Protein AF-A0A662ENL0-F1 (afdb_monomer)

Sequence (99 aa):
CCGAYQVVDHRDIVIERTHRILSAAARGGADVIVTACPLCHYNLNDLQREVARIVPDYREIPIIYFTQLIALAFGVDPGRIPSSLKTRLKRLQTVKGEG

Mean predicted aligned error: 5.05 Å

Solvent-accessible surface area (backbone atoms only — not comparable to full-atom values): 5824 Å² total; per-residue (Å²): 126,51,55,57,76,39,52,77,87,40,41,66,62,24,37,52,38,34,45,54,54,52,52,52,41,52,77,70,67,51,78,60,47,76,30,91,43,73,53,48,42,50,44,49,55,61,39,46,59,57,38,45,74,74,36,84,91,57,73,90,67,40,64,45,49,48,68,46,54,52,27,51,75,72,73,41,81,43,93,79,72,55,67,71,40,56,59,49,50,56,56,57,52,62,72,60,72,78,127

Nearest PDB structures (foldseek):
  5odq-assembly1_B  TM=8.581E-01  e=3.879E-03  Methanothermococcus thermolithotrophicus DSM 2095
  7bkb-assembly1_B  TM=8.156E-01  e=1.783E-03  Methanospirillum hungatei JF-1
  8s65-assembly1_A  TM=5.625E-01  e=4.816E+00  Toxoplasma gondii

Foldseek 3Di:
DQCQPCCVVPVVVNLVSLLVVVVVCVVVVHQEAEDQDVSCQCSNVPSLVVVPVVDPPDDDRWYYYPVCVVCVVVVHHPVDGDPSSVVVVVVVVVVVPPD

Radius of gyration: 14.68 Å; Cα contacts (8 Å, |Δi|>4): 104; chains: 1; bounding box: 45×26×36 Å

Secondary structure (DSSP, 8-state):
---GGGGTT-HHHHHHHHHHHHHHHHHTT-S-EEESSHHHHHHHHHTHHHHHHHSTT--PPPEEEHHHHHHHHTT---S---HHHHHHHHHHHHHT---

Structure (mmCIF, N/CA/C/O backbone):
data_AF-A0A662ENL0-F1
#
_entry.id   AF-A0A662ENL0-F1
#
loop_
_a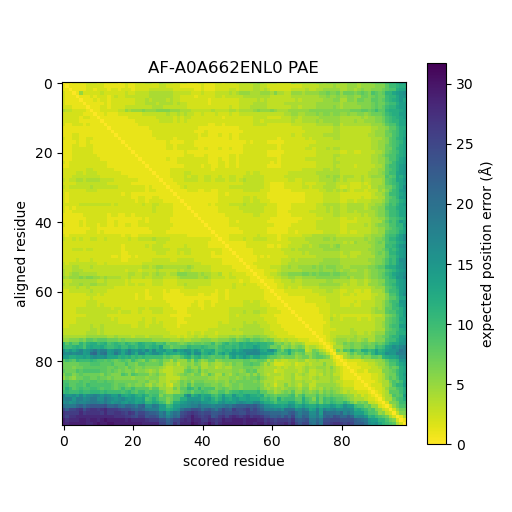tom_site.group_PDB
_atom_site.id
_atom_site.type_symbol
_atom_site.label_atom_id
_atom_site.label_alt_id
_atom_site.label_comp_id
_atom_site.label_asym_id
_atom_site.label_entity_id
_atom_site.label_seq_id
_atom_site.pdbx_PDB_ins_code
_atom_site.Cartn_x
_atom_site.Cartn_y
_atom_site.Cartn_z
_atom_site.occupancy
_atom_site.B_iso_or_equiv
_atom_site.auth_seq_id
_atom_site.auth_comp_id
_atom_site.auth_asym_id
_atom_site.auth_atom_id
_atom_site.pdbx_PDB_model_num
ATOM 1 N N . CYS A 1 1 ? 8.823 -8.353 0.460 1.00 93.75 1 CYS A N 1
ATOM 2 C CA . CYS A 1 1 ? 9.707 -7.164 0.464 1.00 93.75 1 CYS A CA 1
ATOM 3 C C . CYS A 1 1 ? 9.302 -6.249 -0.690 1.00 93.75 1 CYS A C 1
ATOM 5 O O . CYS A 1 1 ? 9.209 -6.747 -1.807 1.00 93.75 1 CYS A O 1
ATOM 7 N N . CYS A 1 2 ? 9.048 -4.959 -0.436 1.00 97.00 2 CYS A N 1
ATOM 8 C CA . CYS A 1 2 ? 8.612 -3.992 -1.454 1.00 97.00 2 CYS A CA 1
ATOM 9 C C . CYS A 1 2 ? 9.760 -3.373 -2.269 1.00 97.00 2 CYS A C 1
ATOM 11 O O . CYS A 1 2 ? 9.504 -2.463 -3.038 1.00 97.00 2 CYS A O 1
ATOM 13 N N . GLY A 1 3 ? 11.018 -3.774 -2.057 1.00 96.31 3 GLY A N 1
ATOM 14 C CA . GLY A 1 3 ? 12.177 -3.143 -2.703 1.00 96.31 3 GLY A CA 1
ATOM 15 C C . GLY A 1 3 ? 12.687 -1.868 -2.016 1.00 96.31 3 GLY A C 1
ATOM 16 O O . GLY A 1 3 ? 13.766 -1.408 -2.358 1.00 96.31 3 GLY A O 1
ATOM 17 N N . ALA A 1 4 ? 11.986 -1.337 -1.007 1.00 95.38 4 ALA A N 1
ATOM 18 C CA . ALA A 1 4 ? 12.424 -0.183 -0.212 1.00 95.38 4 ALA A CA 1
ATOM 19 C C . ALA A 1 4 ? 12.891 0.996 -1.098 1.00 95.38 4 ALA A C 1
ATOM 21 O O . ALA A 1 4 ? 12.160 1.402 -2.001 1.00 95.38 4 ALA A O 1
ATOM 22 N N . TYR A 1 5 ? 14.096 1.521 -0.861 1.00 96.56 5 TYR A N 1
ATOM 23 C CA . TYR A 1 5 ? 14.664 2.665 -1.585 1.00 96.56 5 TYR A CA 1
ATOM 24 C C . TYR A 1 5 ? 15.075 2.378 -3.032 1.00 96.56 5 TYR A C 1
ATOM 26 O O . TYR A 1 5 ? 15.366 3.312 -3.769 1.00 96.56 5 TYR A O 1
ATOM 34 N N . GLN A 1 6 ? 15.026 1.122 -3.481 1.00 97.00 6 GLN A N 1
ATOM 35 C CA . GLN A 1 6 ? 15.342 0.763 -4.867 1.00 97.00 6 GLN A CA 1
ATOM 36 C C . GLN A 1 6 ? 14.396 1.426 -5.878 1.00 97.00 6 GLN A C 1
ATOM 38 O O . GLN A 1 6 ? 14.670 1.406 -7.064 1.00 97.00 6 GLN A O 1
ATOM 43 N N . VAL A 1 7 ? 13.295 2.044 -5.436 1.00 96.00 7 VAL A N 1
ATOM 44 C CA . VAL A 1 7 ? 12.387 2.805 -6.307 1.00 96.00 7 VAL A CA 1
ATOM 45 C C . VAL A 1 7 ? 13.070 3.997 -6.989 1.00 96.00 7 VAL A C 1
ATOM 47 O O . VAL A 1 7 ? 12.581 4.458 -8.018 1.00 96.00 7 VAL A O 1
ATOM 50 N N . VAL A 1 8 ? 14.178 4.486 -6.419 1.00 95.56 8 VAL A N 1
ATOM 51 C CA . VAL A 1 8 ? 14.964 5.600 -6.963 1.00 95.56 8 VAL A CA 1
ATOM 52 C C . VAL A 1 8 ? 15.785 5.147 -8.173 1.00 95.56 8 VAL A C 1
ATOM 54 O O . VAL A 1 8 ? 15.687 5.767 -9.227 1.00 95.56 8 VAL A O 1
ATOM 57 N N . ASP A 1 9 ? 16.518 4.038 -8.045 1.00 96.25 9 ASP A N 1
ATOM 58 C CA . ASP A 1 9 ? 17.492 3.597 -9.059 1.00 96.25 9 ASP A CA 1
ATOM 59 C C . ASP A 1 9 ? 16.988 2.437 -9.938 1.00 96.25 9 ASP A C 1
ATOM 61 O O . ASP A 1 9 ? 17.412 2.264 -11.076 1.00 96.25 9 ASP A O 1
ATOM 65 N N . HIS A 1 10 ? 16.058 1.636 -9.417 1.00 96.06 10 HIS A N 1
ATOM 66 C CA . HIS A 1 10 ? 15.577 0.375 -9.993 1.00 96.06 10 HIS A CA 1
ATOM 67 C C . HIS A 1 10 ? 14.046 0.288 -9.916 1.00 96.06 10 HIS A C 1
ATOM 69 O O . HIS A 1 10 ? 13.456 -0.654 -9.368 1.00 96.06 10 HIS A O 1
ATOM 75 N N . ARG A 1 11 ? 13.381 1.337 -10.412 1.00 95.44 11 ARG A N 1
ATOM 76 C CA . ARG A 1 11 ? 11.923 1.511 -10.322 1.00 95.44 11 ARG A CA 1
ATOM 77 C C . ARG A 1 11 ? 11.143 0.346 -10.933 1.00 95.44 11 ARG A C 1
ATOM 79 O O . ARG A 1 11 ? 10.139 -0.074 -10.365 1.00 95.44 11 ARG A O 1
ATOM 86 N N . ASP A 1 12 ? 11.612 -0.188 -12.051 1.00 95.44 12 ASP A N 1
ATOM 87 C CA . ASP A 1 12 ? 11.053 -1.345 -12.755 1.00 95.44 12 ASP A CA 1
ATOM 88 C C . ASP A 1 12 ? 11.001 -2.597 -11.864 1.00 95.44 12 ASP A C 1
ATOM 90 O O . ASP A 1 12 ? 9.942 -3.216 -11.722 1.00 95.44 12 ASP A O 1
ATOM 94 N N . ILE A 1 13 ? 12.095 -2.900 -11.157 1.00 96.56 13 ILE A N 1
ATOM 95 C CA . ILE A 1 13 ? 12.161 -4.004 -10.190 1.00 96.56 13 ILE A CA 1
ATOM 96 C C . ILE A 1 13 ? 11.133 -3.793 -9.071 1.00 96.56 13 ILE A C 1
ATOM 98 O O . ILE A 1 13 ? 10.489 -4.737 -8.602 1.00 96.56 13 ILE A O 1
ATOM 102 N N . VAL A 1 14 ? 10.961 -2.554 -8.610 1.00 98.00 14 VAL A N 1
ATOM 103 C CA . VAL A 1 14 ? 9.988 -2.234 -7.558 1.00 98.00 14 VAL A CA 1
ATOM 104 C C . VAL A 1 14 ? 8.547 -2.368 -8.061 1.00 98.00 14 VAL A C 1
ATOM 106 O O . VAL A 1 14 ? 7.704 -2.889 -7.325 1.00 98.00 14 VAL A O 1
ATOM 109 N N . ILE A 1 15 ? 8.257 -1.974 -9.302 1.00 97.00 15 ILE A N 1
ATOM 110 C CA . ILE A 1 15 ? 6.944 -2.167 -9.936 1.00 97.00 15 ILE A CA 1
ATOM 111 C C . ILE A 1 15 ? 6.628 -3.662 -10.051 1.00 97.00 15 ILE A C 1
ATOM 113 O O . ILE A 1 15 ? 5.549 -4.087 -9.635 1.00 97.00 15 ILE A O 1
ATOM 117 N N . GLU A 1 16 ? 7.576 -4.483 -10.511 1.00 96.81 16 GLU A N 1
ATOM 118 C CA . GLU A 1 16 ? 7.404 -5.939 -10.600 1.00 96.81 16 GLU A CA 1
ATOM 119 C C . GLU A 1 16 ? 7.108 -6.554 -9.220 1.00 96.81 16 GLU A C 1
ATOM 121 O O . GLU A 1 16 ? 6.149 -7.314 -9.045 1.00 96.81 16 GLU A O 1
ATOM 126 N N . ARG A 1 17 ? 7.884 -6.182 -8.194 1.00 97.81 17 ARG A N 1
ATOM 127 C CA . ARG A 1 17 ? 7.661 -6.643 -6.812 1.00 97.81 17 ARG A CA 1
ATOM 128 C C . ARG A 1 17 ? 6.307 -6.196 -6.271 1.00 97.81 17 ARG A C 1
ATOM 130 O O . ARG A 1 17 ? 5.641 -6.979 -5.592 1.00 97.81 17 ARG A O 1
ATOM 137 N N . THR A 1 18 ? 5.901 -4.968 -6.578 1.00 98.00 18 THR A N 1
ATOM 138 C CA . THR A 1 18 ? 4.595 -4.418 -6.204 1.00 98.00 18 THR A CA 1
ATOM 139 C C . THR A 1 18 ? 3.484 -5.246 -6.834 1.00 98.00 18 THR A C 1
ATOM 141 O O . THR A 1 18 ? 2.651 -5.788 -6.111 1.00 98.00 18 THR A O 1
ATOM 144 N N . HIS A 1 19 ? 3.535 -5.475 -8.147 1.00 97.38 19 HIS A N 1
ATOM 145 C CA . HIS A 1 19 ? 2.578 -6.328 -8.848 1.00 97.38 19 HIS A CA 1
ATOM 146 C C . HIS A 1 19 ? 2.485 -7.730 -8.230 1.00 97.38 19 HIS A C 1
ATOM 148 O O . HIS A 1 19 ? 1.386 -8.230 -7.991 1.00 97.38 19 HIS A O 1
ATOM 154 N N . ARG A 1 20 ? 3.621 -8.360 -7.909 1.00 97.56 20 ARG A N 1
ATOM 155 C CA . ARG A 1 20 ? 3.643 -9.697 -7.293 1.00 97.56 20 ARG A CA 1
ATOM 156 C C . ARG A 1 20 ? 2.943 -9.736 -5.936 1.00 97.56 20 ARG A C 1
ATOM 158 O O . ARG A 1 20 ? 2.173 -10.663 -5.686 1.00 97.56 20 ARG A O 1
ATOM 165 N N . ILE A 1 21 ? 3.203 -8.753 -5.072 1.00 98.00 21 ILE A N 1
ATOM 166 C CA . ILE A 1 21 ? 2.589 -8.662 -3.738 1.00 98.00 21 ILE A CA 1
ATOM 167 C C . ILE A 1 21 ? 1.080 -8.443 -3.862 1.00 98.00 21 ILE A C 1
ATOM 169 O O . ILE A 1 21 ? 0.301 -9.175 -3.253 1.00 98.00 21 ILE A O 1
ATOM 173 N N . LEU A 1 22 ? 0.668 -7.464 -4.669 1.00 97.25 22 LEU A N 1
ATOM 174 C CA . LEU A 1 22 ? -0.737 -7.081 -4.791 1.00 97.25 22 LEU A CA 1
ATOM 175 C C . LEU A 1 22 ? -1.563 -8.177 -5.471 1.00 97.25 22 LEU A C 1
ATOM 177 O O . LEU A 1 22 ? -2.651 -8.501 -5.003 1.00 97.25 22 LEU A O 1
ATOM 181 N N . SER A 1 23 ? -1.011 -8.839 -6.489 1.00 95.69 23 SER A N 1
ATOM 182 C CA . SER A 1 23 ? -1.660 -9.982 -7.138 1.00 95.69 23 SER A CA 1
ATOM 183 C C . SER A 1 23 ? -1.815 -11.180 -6.206 1.00 95.69 23 SER A C 1
ATOM 185 O O . SER A 1 23 ? -2.829 -11.871 -6.261 1.00 95.69 23 SER A O 1
ATOM 187 N N . ALA A 1 24 ? -0.832 -11.445 -5.339 1.00 97.00 24 ALA A N 1
ATOM 188 C CA . ALA A 1 24 ? -0.963 -12.498 -4.335 1.00 97.00 24 ALA A CA 1
ATOM 189 C C . ALA A 1 24 ? -2.081 -12.179 -3.331 1.00 97.00 24 ALA A C 1
ATOM 191 O O . ALA A 1 24 ? -2.907 -13.044 -3.052 1.00 97.00 24 ALA A O 1
ATOM 192 N N . ALA A 1 25 ? -2.151 -10.935 -2.849 1.00 96.75 25 ALA A N 1
ATOM 193 C CA . ALA A 1 25 ? -3.211 -10.493 -1.946 1.00 96.75 25 ALA A CA 1
ATOM 194 C C . ALA A 1 25 ? -4.600 -10.563 -2.604 1.00 96.75 25 ALA A C 1
ATOM 196 O O . ALA A 1 25 ? -5.537 -11.088 -2.007 1.00 96.75 25 ALA A O 1
ATOM 197 N N . ALA A 1 26 ? -4.720 -10.105 -3.853 1.00 93.00 26 ALA A N 1
ATOM 198 C CA . ALA A 1 26 ? -5.966 -10.152 -4.612 1.00 93.00 26 ALA A CA 1
ATOM 199 C C . ALA A 1 26 ? -6.451 -11.595 -4.837 1.00 93.00 26 ALA A C 1
ATOM 201 O O . ALA A 1 26 ? -7.621 -11.885 -4.602 1.00 93.00 26 ALA A O 1
ATOM 202 N N . ARG A 1 27 ? -5.555 -12.525 -5.213 1.00 95.31 27 ARG A N 1
ATOM 203 C CA . ARG A 1 27 ? -5.895 -13.958 -5.328 1.00 95.31 27 ARG A CA 1
ATOM 204 C C . ARG A 1 27 ? -6.306 -14.585 -3.997 1.00 95.31 27 ARG A C 1
ATOM 206 O O . ARG A 1 27 ? -7.100 -15.515 -3.994 1.00 95.31 27 ARG A O 1
ATOM 213 N N . GLY A 1 28 ? -5.778 -14.077 -2.886 1.00 95.81 28 GLY A N 1
ATOM 214 C CA . GLY A 1 28 ? -6.189 -14.465 -1.537 1.00 95.81 28 GLY A CA 1
ATOM 215 C C . GLY A 1 28 ? -7.522 -13.859 -1.084 1.00 95.81 28 GLY A C 1
ATOM 216 O O . GLY A 1 28 ? -7.926 -14.107 0.046 1.00 95.81 28 GLY A O 1
ATOM 217 N N . GLY A 1 29 ? -8.190 -13.055 -1.921 1.00 92.38 29 GLY A N 1
ATOM 218 C CA . GLY A 1 29 ? -9.462 -12.415 -1.583 1.00 92.38 29 GLY A CA 1
ATOM 219 C C . GLY A 1 29 ? -9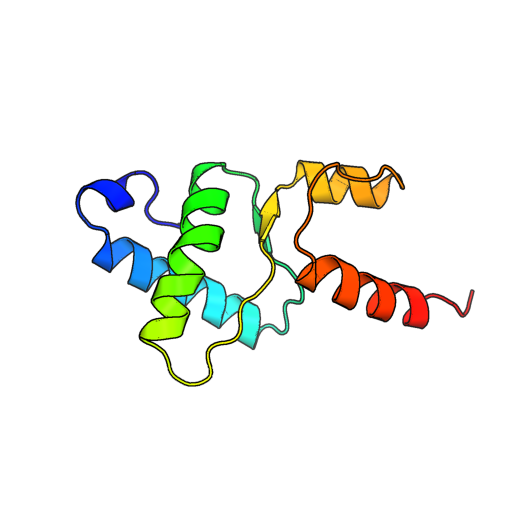.334 -11.234 -0.619 1.00 92.38 29 GLY A C 1
ATOM 220 O O . GLY A 1 29 ? -10.300 -10.895 0.056 1.00 92.38 29 GLY A O 1
ATOM 221 N N . ALA A 1 30 ? -8.158 -10.608 -0.515 1.00 93.38 30 ALA A N 1
ATOM 222 C CA . ALA A 1 30 ? -7.958 -9.506 0.418 1.00 93.38 30 ALA A CA 1
ATOM 223 C C . ALA A 1 30 ? -8.767 -8.251 0.027 1.00 93.38 30 ALA A C 1
ATOM 225 O O . ALA A 1 30 ? -8.660 -7.733 -1.087 1.00 93.38 30 ALA A O 1
ATOM 226 N N . ASP A 1 31 ? -9.512 -7.697 0.986 1.00 91.69 31 ASP A N 1
ATOM 227 C CA . ASP A 1 31 ? -10.227 -6.422 0.830 1.00 91.69 31 ASP A CA 1
ATOM 228 C C . ASP A 1 31 ? -9.344 -5.193 1.069 1.00 91.69 31 ASP A C 1
ATOM 230 O O . ASP A 1 31 ? -9.679 -4.088 0.634 1.00 91.69 31 ASP A O 1
ATOM 234 N N . VAL A 1 32 ? -8.237 -5.355 1.787 1.00 93.62 32 VAL A N 1
ATOM 235 C CA . VAL A 1 32 ? -7.318 -4.282 2.171 1.00 93.62 32 VAL A CA 1
ATOM 236 C C . VAL A 1 32 ? -5.954 -4.881 2.499 1.00 93.62 32 VAL A C 1
ATOM 238 O O . VAL A 1 32 ? -5.871 -5.993 3.016 1.00 93.62 32 VAL A O 1
ATOM 241 N N . ILE A 1 33 ? -4.882 -4.138 2.233 1.00 96.44 33 ILE A N 1
ATOM 242 C CA . ILE A 1 33 ? -3.539 -4.467 2.717 1.00 96.44 33 ILE A CA 1
ATOM 243 C C . ILE A 1 33 ? -3.141 -3.454 3.781 1.00 96.44 33 ILE A C 1
ATOM 245 O O . ILE A 1 33 ? -3.260 -2.241 3.593 1.00 96.44 33 ILE A O 1
ATOM 249 N N . VAL A 1 34 ? -2.625 -3.966 4.894 1.00 96.50 34 VAL A N 1
ATOM 250 C CA . VAL A 1 34 ? -2.139 -3.159 6.009 1.00 96.50 34 VAL A CA 1
ATOM 251 C C . VAL A 1 34 ? -0.620 -3.218 6.033 1.00 96.50 34 VAL A C 1
ATOM 253 O O . VAL A 1 34 ? -0.019 -4.289 6.023 1.00 96.50 34 VAL A O 1
ATOM 256 N N . THR A 1 35 ? 0.009 -2.051 6.058 1.00 97.50 35 THR A N 1
ATOM 257 C CA . THR A 1 35 ? 1.468 -1.908 6.091 1.00 97.50 35 THR A CA 1
ATOM 258 C C . THR A 1 35 ? 1.922 -1.303 7.413 1.00 97.50 35 THR A C 1
ATOM 260 O O . THR A 1 35 ? 1.289 -0.379 7.916 1.00 97.50 35 THR A O 1
ATOM 263 N N . ALA A 1 36 ? 3.050 -1.778 7.943 1.00 96.94 36 ALA A N 1
ATOM 264 C CA . ALA A 1 36 ? 3.704 -1.207 9.127 1.00 96.94 36 ALA A CA 1
ATOM 265 C C . ALA A 1 36 ? 5.036 -0.498 8.812 1.00 96.94 36 ALA A C 1
ATOM 267 O O . ALA A 1 36 ? 5.729 -0.040 9.711 1.00 96.94 36 ALA A O 1
ATOM 268 N N . CYS A 1 37 ? 5.407 -0.422 7.531 1.00 97.88 37 CYS A N 1
ATOM 269 C CA . CYS A 1 37 ? 6.629 0.221 7.059 1.00 97.88 37 CYS A CA 1
ATOM 270 C C . CYS A 1 37 ? 6.258 1.361 6.097 1.00 97.88 37 CYS A C 1
ATOM 272 O O . CYS A 1 37 ? 5.529 1.093 5.135 1.00 97.88 37 CYS A O 1
ATOM 274 N N . PRO A 1 38 ? 6.755 2.598 6.298 1.00 95.38 38 PRO A N 1
ATOM 275 C CA . PRO A 1 38 ? 6.424 3.733 5.432 1.00 95.38 38 PRO A CA 1
ATOM 276 C C . PRO A 1 38 ? 6.802 3.504 3.965 1.00 95.38 38 PRO A C 1
ATOM 278 O O . PRO A 1 38 ? 6.050 3.875 3.071 1.00 95.38 38 PRO A O 1
ATOM 281 N N . LEU A 1 39 ? 7.920 2.818 3.703 1.00 97.50 39 LEU A N 1
ATOM 282 C CA . LEU A 1 39 ? 8.353 2.503 2.337 1.00 97.50 39 LEU A CA 1
ATOM 283 C C . LEU A 1 39 ? 7.482 1.431 1.680 1.00 97.50 39 LEU A C 1
ATOM 285 O O . LEU A 1 39 ? 7.223 1.495 0.483 1.00 97.50 39 LEU A O 1
ATOM 289 N N . CYS A 1 40 ? 6.998 0.448 2.446 1.00 98.00 40 CYS A N 1
ATOM 290 C CA . CYS A 1 40 ? 5.991 -0.480 1.934 1.00 98.00 40 CYS A CA 1
ATOM 291 C C . CYS A 1 40 ? 4.705 0.266 1.587 1.00 98.00 40 CYS A C 1
ATOM 293 O O . CYS A 1 40 ? 4.136 0.004 0.535 1.00 98.00 40 CYS A O 1
ATOM 295 N N . HIS A 1 41 ? 4.273 1.189 2.450 1.00 96.62 41 HIS A N 1
ATOM 296 C CA . HIS A 1 41 ? 3.085 1.993 2.200 1.00 96.62 41 HIS A CA 1
ATOM 297 C C . HIS A 1 41 ? 3.233 2.795 0.907 1.00 96.62 41 HIS A C 1
ATOM 299 O O 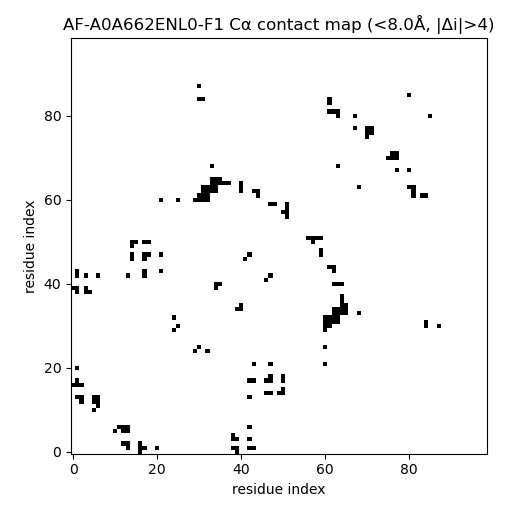. HIS A 1 41 ? 2.408 2.646 0.016 1.00 96.62 41 HIS A O 1
ATOM 305 N N . TYR A 1 42 ? 4.318 3.561 0.766 1.00 95.56 42 TYR A N 1
ATOM 306 C CA . TYR A 1 42 ? 4.595 4.360 -0.427 1.00 95.56 42 TYR A CA 1
ATOM 307 C C . TYR A 1 42 ? 4.680 3.502 -1.698 1.00 95.56 42 TYR A C 1
ATOM 309 O O . TYR A 1 42 ? 3.892 3.702 -2.620 1.00 95.56 42 TYR A O 1
ATOM 317 N N . ASN A 1 43 ? 5.565 2.496 -1.732 1.00 97.75 43 ASN A N 1
ATOM 318 C CA . ASN A 1 43 ? 5.777 1.689 -2.938 1.00 97.75 43 ASN A CA 1
ATOM 319 C C . ASN A 1 43 ? 4.497 0.955 -3.360 1.00 97.75 43 ASN A C 1
ATOM 321 O O . ASN A 1 43 ? 4.138 0.982 -4.532 1.00 97.75 43 ASN A O 1
ATOM 325 N N . LEU A 1 44 ? 3.785 0.320 -2.420 1.00 97.75 44 LEU A N 1
ATOM 326 C CA . LEU A 1 44 ? 2.576 -0.436 -2.754 1.00 97.75 44 LEU A CA 1
ATOM 327 C C . LEU A 1 44 ? 1.393 0.469 -3.097 1.00 97.75 44 LEU A C 1
ATOM 329 O O . LEU A 1 44 ? 0.595 0.100 -3.950 1.00 97.75 44 LEU A O 1
ATOM 333 N N . ASN A 1 45 ? 1.255 1.627 -2.450 1.00 94.50 45 ASN A N 1
ATOM 334 C CA . ASN A 1 45 ? 0.144 2.537 -2.713 1.00 94.50 45 ASN A CA 1
ATOM 335 C C . ASN A 1 45 ? 0.320 3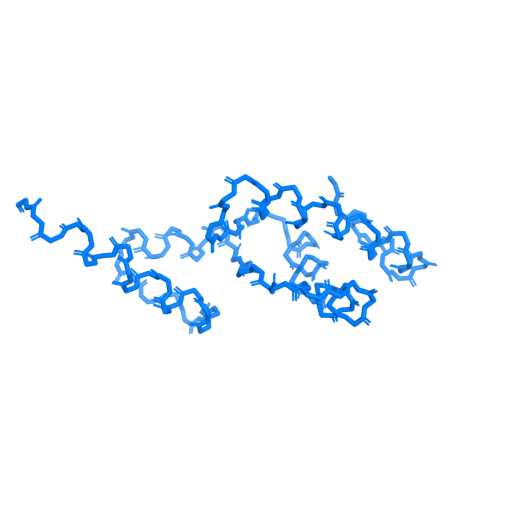.279 -4.043 1.00 94.50 45 ASN A C 1
ATOM 337 O O . ASN A 1 45 ? -0.611 3.334 -4.846 1.00 94.50 45 ASN A O 1
ATOM 341 N N . ASP A 1 46 ? 1.508 3.828 -4.291 1.00 92.69 46 ASP A N 1
ATOM 342 C CA . ASP A 1 46 ? 1.716 4.741 -5.413 1.00 92.69 46 ASP A CA 1
ATOM 343 C C . ASP A 1 46 ? 2.035 3.987 -6.707 1.00 92.69 46 ASP A C 1
ATOM 345 O O . ASP A 1 46 ? 1.487 4.314 -7.763 1.00 92.69 46 ASP A O 1
ATOM 349 N N . LEU A 1 47 ? 2.861 2.936 -6.640 1.00 95.62 47 LEU A N 1
ATOM 350 C CA . LEU A 1 47 ? 3.261 2.179 -7.834 1.00 95.62 47 LEU A CA 1
ATOM 351 C C . LEU A 1 47 ? 2.195 1.192 -8.299 1.00 95.62 47 LEU A C 1
ATOM 353 O 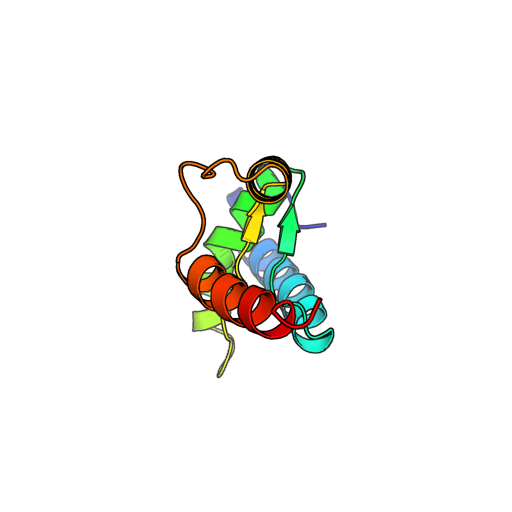O . LEU A 1 47 ? 2.237 0.749 -9.442 1.00 95.62 47 LEU A O 1
ATOM 357 N N . GLN A 1 48 ? 1.195 0.892 -7.471 1.00 95.81 48 GLN A N 1
ATOM 358 C CA . GLN A 1 48 ? 0.019 0.141 -7.900 1.00 95.81 48 GLN A CA 1
ATOM 359 C C . GLN A 1 48 ? -0.664 0.774 -9.126 1.00 95.81 48 GLN A C 1
ATOM 361 O O . GLN A 1 48 ? -1.167 0.055 -9.986 1.00 95.81 48 GLN A O 1
ATOM 366 N N . ARG A 1 49 ? -0.641 2.106 -9.248 1.00 93.31 49 ARG A N 1
ATOM 367 C CA . ARG A 1 49 ? -1.173 2.805 -10.428 1.00 93.31 49 ARG A CA 1
ATOM 368 C C . ARG A 1 49 ? -0.363 2.522 -11.685 1.00 93.31 49 ARG A C 1
ATOM 370 O O . ARG A 1 49 ? -0.912 2.515 -12.778 1.00 93.31 49 ARG A O 1
ATOM 377 N N . GLU A 1 50 ? 0.941 2.308 -11.542 1.00 94.62 50 GLU A N 1
ATOM 378 C CA . GLU A 1 50 ? 1.785 1.890 -12.661 1.00 94.62 50 GLU A CA 1
ATOM 379 C C . GLU A 1 50 ? 1.531 0.435 -13.031 1.00 94.62 50 GLU A C 1
ATOM 381 O O . GLU A 1 50 ? 1.386 0.131 -14.211 1.00 94.62 50 GLU A O 1
ATOM 386 N N . VAL A 1 51 ? 1.349 -0.438 -12.037 1.00 95.94 51 VAL A N 1
ATOM 387 C CA . VAL A 1 51 ? 0.894 -1.815 -12.274 1.00 95.94 51 VAL A CA 1
ATOM 388 C C . VAL A 1 51 ? -0.417 -1.816 -13.066 1.00 95.94 51 VAL A C 1
ATOM 390 O O . VAL A 1 51 ? -0.514 -2.524 -14.063 1.00 95.94 51 VAL A O 1
ATOM 393 N N . ALA A 1 52 ? -1.380 -0.966 -12.698 1.00 94.50 52 ALA A N 1
ATOM 394 C CA . ALA A 1 52 ? -2.665 -0.851 -13.387 1.00 94.50 52 ALA A CA 1
ATOM 395 C C . ALA A 1 52 ? -2.561 -0.412 -14.859 1.00 94.50 52 ALA A C 1
ATOM 397 O O . ALA A 1 52 ? -3.451 -0.710 -15.650 1.00 94.50 52 ALA A O 1
ATO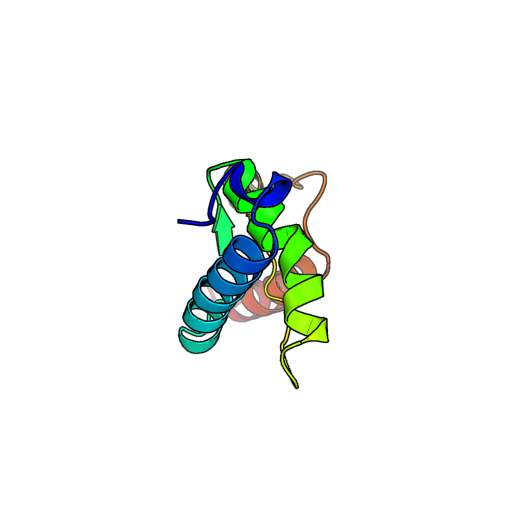M 398 N N . ARG A 1 53 ? -1.488 0.291 -15.245 1.00 94.12 53 ARG A N 1
ATOM 399 C CA . ARG A 1 53 ? -1.247 0.687 -16.644 1.00 94.12 53 ARG A CA 1
ATOM 400 C C . ARG A 1 53 ? -0.661 -0.441 -17.487 1.00 94.12 53 ARG A C 1
ATOM 402 O O . ARG A 1 53 ? -0.815 -0.419 -18.702 1.00 94.12 53 ARG A O 1
ATOM 409 N N . ILE A 1 54 ? 0.048 -1.376 -16.858 1.00 93.12 54 ILE A N 1
ATOM 410 C CA . ILE A 1 54 ? 0.810 -2.430 -17.542 1.00 93.12 54 ILE A CA 1
ATOM 411 C C . ILE A 1 54 ? 0.042 -3.756 -17.533 1.00 93.12 54 ILE A C 1
ATOM 413 O O . ILE A 1 54 ? 0.181 -4.560 -18.451 1.00 93.12 54 ILE A O 1
ATOM 417 N N . VAL A 1 55 ? -0.771 -3.990 -16.502 1.00 93.38 55 VAL A N 1
ATOM 418 C CA . VAL A 1 55 ? -1.499 -5.242 -16.290 1.00 93.38 55 VAL A CA 1
ATOM 419 C C . VAL A 1 55 ? -2.981 -5.029 -16.612 1.00 93.38 55 VAL A C 1
ATOM 421 O O . VAL A 1 55 ? -3.661 -4.319 -15.866 1.00 93.38 55 VAL A O 1
ATOM 424 N N . PRO A 1 56 ? -3.503 -5.640 -17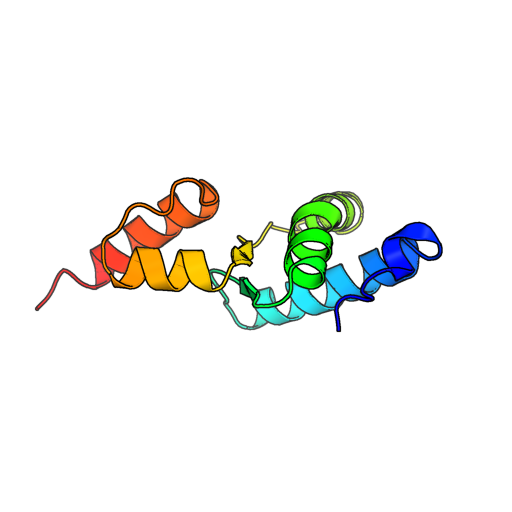.694 1.00 92.88 56 PRO A N 1
ATOM 425 C CA . PRO A 1 56 ? -4.922 -5.576 -18.029 1.00 92.88 56 PRO A CA 1
ATOM 426 C C . PRO A 1 56 ? -5.801 -6.070 -16.880 1.00 92.88 56 PRO A C 1
ATOM 428 O O . PRO A 1 56 ? -5.425 -6.984 -16.145 1.00 92.88 56 PRO A O 1
ATOM 431 N N . ASP A 1 57 ? -6.970 -5.449 -16.725 1.00 90.44 57 ASP A N 1
ATOM 432 C CA . ASP A 1 57 ? -7.983 -5.790 -15.715 1.00 90.44 57 ASP A CA 1
ATOM 433 C C . ASP A 1 57 ? -7.515 -5.726 -14.251 1.00 90.44 57 ASP A C 1
ATOM 435 O O . ASP A 1 57 ? -8.223 -6.161 -13.335 1.00 90.44 57 ASP A O 1
ATOM 439 N N . TYR A 1 58 ? -6.347 -5.135 -13.997 1.00 91.81 58 TYR A N 1
ATOM 440 C CA . TYR A 1 58 ? -5.853 -4.927 -12.651 1.00 91.81 58 TYR A CA 1
ATOM 441 C C . TYR A 1 58 ? -6.769 -3.972 -11.877 1.00 91.81 58 TYR A C 1
ATOM 443 O O . TYR A 1 58 ? -7.049 -2.848 -12.301 1.00 91.81 58 TYR A O 1
ATOM 451 N N . ARG A 1 59 ? -7.215 -4.405 -10.696 1.00 90.62 59 ARG A N 1
ATOM 452 C CA . ARG A 1 59 ? -8.025 -3.590 -9.788 1.00 90.62 59 ARG A CA 1
ATOM 453 C C . ARG A 1 59 ? -7.219 -3.220 -8.564 1.00 90.62 59 ARG A C 1
ATOM 455 O O . ARG A 1 59 ? -6.660 -4.086 -7.896 1.00 90.62 59 ARG A O 1
ATOM 462 N N . GLU A 1 60 ? -7.234 -1.937 -8.232 1.00 93.25 60 GLU A N 1
ATOM 463 C CA . GLU A 1 60 ? -6.535 -1.453 -7.052 1.00 93.25 60 GLU A CA 1
ATOM 464 C C . GLU A 1 60 ? -7.101 -2.064 -5.760 1.00 93.25 60 GLU A C 1
ATOM 466 O O . GLU A 1 60 ? -8.318 -2.094 -5.518 1.00 93.25 60 GLU A O 1
ATOM 471 N N . ILE A 1 61 ? -6.196 -2.524 -4.899 1.00 93.81 61 ILE A N 1
ATOM 472 C CA . ILE A 1 61 ? -6.485 -2.885 -3.518 1.00 93.81 61 ILE A CA 1
ATOM 473 C C . ILE A 1 61 ? -6.130 -1.693 -2.614 1.00 93.81 61 ILE A C 1
ATOM 475 O O . ILE A 1 61 ? -5.055 -1.103 -2.765 1.00 93.81 61 ILE A O 1
ATOM 479 N N . PRO A 1 62 ? -7.019 -1.286 -1.691 1.00 94.94 62 PRO A N 1
ATOM 480 C CA . PRO A 1 62 ? -6.717 -0.238 -0.734 1.00 94.94 62 PRO A CA 1
ATOM 481 C C . PRO A 1 62 ? -5.515 -0.625 0.127 1.00 94.94 62 PRO A C 1
ATOM 483 O O . PRO A 1 62 ? -5.467 -1.727 0.677 1.00 94.94 62 PRO A O 1
ATOM 486 N N . ILE A 1 63 ? -4.579 0.309 0.276 1.00 95.50 63 ILE A N 1
ATOM 487 C CA . ILE A 1 63 ? -3.436 0.194 1.178 1.00 95.50 63 ILE A CA 1
ATOM 488 C C . ILE A 1 63 ? -3.652 1.170 2.336 1.00 95.50 63 ILE A C 1
ATOM 490 O O . ILE A 1 63 ? -3.930 2.348 2.112 1.00 95.50 63 ILE A O 1
ATOM 494 N N . ILE A 1 64 ? -3.520 0.698 3.575 1.00 94.94 64 ILE A N 1
ATOM 495 C CA . ILE A 1 64 ? -3.529 1.552 4.771 1.00 94.94 64 ILE A CA 1
ATOM 496 C C . ILE A 1 64 ? -2.316 1.279 5.653 1.00 94.94 64 ILE A C 1
ATOM 498 O O . ILE A 1 64 ? -1.696 0.214 5.617 1.00 94.94 64 ILE A O 1
ATOM 502 N N . TYR A 1 65 ? -1.959 2.267 6.455 1.00 95.31 65 TYR A N 1
ATOM 503 C CA . TYR A 1 65 ? -0.968 2.135 7.502 1.00 95.31 65 TYR A CA 1
ATOM 504 C C . TYR A 1 65 ? -1.579 1.498 8.753 1.00 95.31 65 TYR A C 1
ATOM 506 O O . TYR A 1 65 ? -2.765 1.666 9.035 1.00 95.31 65 TYR A O 1
ATOM 514 N N . PHE A 1 66 ? -0.774 0.769 9.524 1.00 95.06 66 PHE A N 1
ATOM 515 C CA . PHE A 1 66 ? -1.265 0.004 10.675 1.00 95.06 66 PHE A CA 1
ATOM 516 C C . PHE A 1 66 ? -1.980 0.877 11.721 1.00 95.06 66 PHE A C 1
ATOM 518 O O . PHE A 1 66 ? -2.970 0.450 12.307 1.00 95.06 66 PHE A O 1
ATOM 525 N N . THR A 1 67 ? -1.545 2.126 11.910 1.00 93.00 67 THR A N 1
ATOM 526 C CA . THR A 1 67 ? -2.198 3.063 12.837 1.00 93.00 67 THR A CA 1
ATOM 527 C C . THR A 1 67 ? -3.598 3.464 12.378 1.00 93.00 67 THR A C 1
ATOM 529 O O . THR A 1 67 ? -4.466 3.686 13.216 1.00 93.00 67 THR A O 1
ATOM 532 N N . GLN A 1 68 ? -3.859 3.503 11.066 1.00 93.38 68 GLN A N 1
ATOM 533 C CA . GLN A 1 68 ? -5.198 3.761 10.529 1.00 93.38 68 GLN A CA 1
ATOM 534 C C . GLN A 1 68 ? -6.138 2.587 10.821 1.00 93.38 68 GLN A C 1
ATOM 536 O O . GLN A 1 68 ? -7.299 2.815 11.141 1.00 93.38 68 GLN A O 1
ATOM 541 N N . LEU A 1 69 ? -5.642 1.343 10.770 1.00 92.31 69 LEU A N 1
ATOM 542 C CA . LEU A 1 69 ? -6.423 0.177 11.194 1.00 92.31 69 LEU A CA 1
ATOM 543 C C . LEU A 1 69 ? -6.773 0.260 12.687 1.00 92.31 69 LEU A C 1
ATOM 545 O O . LEU A 1 69 ? -7.920 0.024 13.054 1.00 92.31 69 LEU A O 1
ATOM 549 N N . ILE A 1 70 ? -5.804 0.616 13.535 1.00 92.19 70 ILE A N 1
ATOM 550 C CA . ILE A 1 70 ? -6.025 0.772 14.981 1.00 92.19 70 ILE A CA 1
ATOM 551 C C . ILE A 1 70 ? -7.057 1.873 15.257 1.00 92.19 70 ILE A C 1
ATOM 553 O O . ILE A 1 70 ? -7.984 1.656 16.032 1.00 92.19 70 ILE A O 1
ATOM 557 N N . ALA A 1 71 ? -6.944 3.026 14.594 1.00 90.62 71 ALA A N 1
ATOM 558 C CA . ALA A 1 71 ? -7.916 4.111 14.723 1.00 90.62 71 ALA A CA 1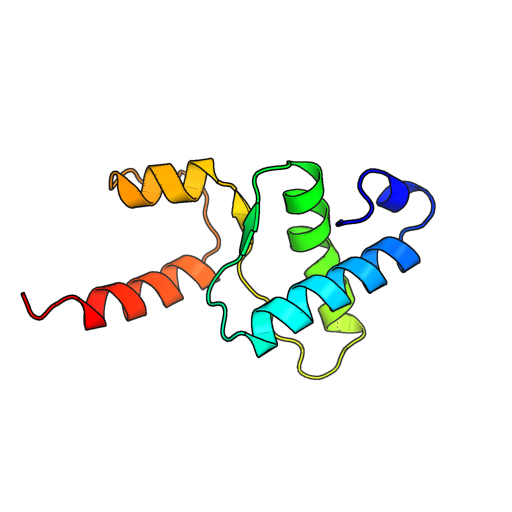
ATOM 559 C C . ALA A 1 71 ? -9.338 3.647 14.361 1.00 90.62 71 ALA A C 1
ATOM 561 O O . ALA A 1 71 ? -10.260 3.855 15.146 1.00 90.62 71 ALA A O 1
ATOM 562 N N . LEU A 1 72 ? -9.495 2.928 13.240 1.00 88.69 72 LEU A N 1
ATOM 563 C CA . LEU A 1 72 ? -10.781 2.341 12.844 1.00 88.69 72 LEU A CA 1
ATOM 564 C C . LEU A 1 72 ? -11.329 1.370 13.893 1.00 88.69 72 LEU A C 1
ATOM 566 O O . LEU A 1 72 ? -12.522 1.404 14.185 1.00 88.69 72 LEU A O 1
ATOM 570 N N . ALA A 1 73 ? -10.476 0.516 14.463 1.00 88.31 73 ALA A N 1
ATOM 571 C CA . ALA A 1 73 ? -10.874 -0.445 15.490 1.00 88.31 73 ALA A CA 1
ATOM 572 C C . ALA A 1 73 ? -11.365 0.239 16.777 1.00 88.31 73 ALA A C 1
ATOM 574 O O . ALA A 1 73 ? -12.260 -0.280 17.438 1.00 88.31 73 ALA A O 1
ATOM 575 N N . PHE A 1 74 ? -10.827 1.417 17.102 1.00 88.88 74 PHE A N 1
ATOM 576 C CA . PHE A 1 74 ? -11.271 2.231 18.234 1.00 88.88 74 PHE A CA 1
ATOM 577 C C . PHE A 1 74 ? -12.415 3.199 17.906 1.00 88.88 74 PHE A C 1
ATOM 579 O O . PHE A 1 74 ? -12.775 4.019 18.747 1.00 88.88 74 PHE A O 1
ATOM 586 N N . GLY A 1 75 ? -12.998 3.130 16.705 1.00 84.56 75 GLY A N 1
ATOM 587 C CA . GLY A 1 75 ? -14.077 4.035 16.298 1.00 84.56 75 GLY A CA 1
ATOM 588 C C . GLY A 1 75 ? -13.631 5.491 16.126 1.00 84.56 75 GLY A C 1
ATOM 589 O O . GLY A 1 75 ? -14.469 6.386 16.051 1.00 84.56 75 GLY A O 1
ATOM 590 N N . VAL A 1 76 ? -12.322 5.735 16.053 1.00 83.50 76 VAL A N 1
ATOM 591 C CA . VAL A 1 76 ? -11.751 7.047 15.749 1.00 83.50 76 VAL A CA 1
ATOM 592 C C . VAL A 1 76 ? -11.740 7.208 14.236 1.00 83.50 76 VAL A C 1
ATOM 594 O O . VAL A 1 76 ? -11.328 6.288 13.534 1.00 83.50 76 VAL A O 1
ATOM 597 N N . ASP A 1 77 ? -12.154 8.368 13.722 1.00 79.62 77 ASP A N 1
ATOM 598 C CA . ASP A 1 77 ? -11.995 8.674 12.298 1.00 79.62 77 ASP A CA 1
ATOM 599 C C . ASP A 1 77 ? -10.495 8.812 11.980 1.00 79.62 77 ASP A C 1
ATOM 601 O O . ASP A 1 77 ? -9.861 9.783 12.416 1.00 79.62 77 ASP A O 1
ATOM 605 N N . PRO A 1 78 ? -9.873 7.856 11.261 1.00 70.50 78 PRO A N 1
ATOM 606 C CA . PRO A 1 78 ? -8.510 8.047 10.805 1.00 70.50 78 PRO A CA 1
ATOM 607 C C . PRO A 1 78 ? -8.543 9.189 9.793 1.00 70.50 78 PRO A C 1
ATOM 609 O O . PRO A 1 78 ? -9.050 9.007 8.689 1.00 70.50 78 PRO A O 1
ATOM 612 N N . GLY A 1 79 ? -7.988 10.353 10.147 1.00 75.94 79 GLY A N 1
ATOM 613 C CA . GLY A 1 79 ? -8.180 11.595 9.382 1.00 75.94 79 GLY A CA 1
ATOM 614 C C . GLY A 1 79 ? -8.092 11.456 7.851 1.00 75.94 79 GLY A C 1
ATOM 615 O O . GLY A 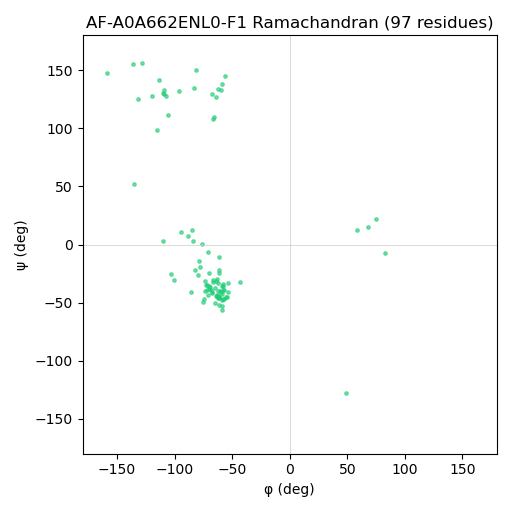1 79 ? -8.826 12.126 7.129 1.00 75.94 79 GLY A O 1
ATOM 616 N N . ARG A 1 80 ? -7.263 10.536 7.329 1.00 75.81 80 ARG A N 1
ATOM 617 C CA . ARG A 1 80 ? -7.292 10.116 5.920 1.00 75.81 80 ARG A CA 1
ATOM 618 C C . ARG A 1 80 ? -7.288 8.590 5.784 1.00 75.81 80 ARG A C 1
ATOM 620 O O . ARG A 1 80 ? -6.348 7.964 6.250 1.00 75.81 80 ARG A O 1
ATOM 627 N N . ILE A 1 81 ? -8.255 8.007 5.069 1.00 84.81 81 ILE A N 1
ATOM 628 C CA . ILE A 1 81 ? -8.223 6.629 4.520 1.00 84.81 81 ILE A CA 1
ATOM 629 C C . ILE A 1 81 ? -8.752 6.615 3.074 1.00 84.81 81 ILE A C 1
ATOM 631 O O . ILE A 1 81 ? -9.548 7.496 2.726 1.00 84.81 81 ILE A O 1
ATOM 635 N N . PRO A 1 82 ? -8.365 5.639 2.224 1.00 82.69 82 PRO A N 1
ATOM 636 C CA . PRO A 1 82 ? -8.855 5.550 0.847 1.00 82.69 82 PRO A CA 1
ATOM 637 C C . PRO A 1 82 ? -10.388 5.429 0.764 1.00 82.69 82 PRO A C 1
ATOM 639 O O . PRO A 1 82 ? -11.009 4.671 1.511 1.00 82.69 82 PRO A O 1
ATOM 642 N N . SER A 1 83 ? -11.023 6.132 -0.181 1.00 83.62 83 SER A N 1
ATOM 643 C CA . SER A 1 83 ? -12.481 6.067 -0.410 1.00 83.62 83 SER A CA 1
ATOM 644 C C . SER A 1 83 ? -12.957 4.669 -0.828 1.00 83.62 83 SER A C 1
ATOM 646 O O . SER A 1 83 ? -14.044 4.227 -0.440 1.00 83.62 83 SER A O 1
ATOM 648 N N . SER A 1 84 ? -12.112 3.940 -1.559 1.00 82.56 84 SER A N 1
ATOM 649 C CA . SER A 1 84 ? -12.310 2.533 -1.909 1.00 82.56 84 SER A CA 1
ATOM 650 C C . SER A 1 84 ? -12.460 1.654 -0.663 1.00 82.56 84 SER A C 1
ATOM 652 O O . SER A 1 84 ? -13.343 0.797 -0.627 1.00 82.56 84 SER A O 1
ATOM 654 N N . LEU A 1 85 ? -11.691 1.924 0.397 1.00 85.19 85 LEU A N 1
ATOM 655 C CA . LEU A 1 85 ? -11.831 1.238 1.680 1.00 85.19 85 LEU A CA 1
ATOM 656 C C . LEU A 1 85 ? -13.117 1.641 2.409 1.00 85.19 85 LEU A C 1
ATOM 658 O O . LEU A 1 85 ? -13.826 0.762 2.886 1.00 85.19 85 LEU A O 1
ATOM 662 N N . LYS A 1 86 ? -13.475 2.935 2.446 1.00 83.81 86 LYS A N 1
ATOM 663 C CA . LYS A 1 86 ? -14.738 3.393 3.070 1.00 83.81 86 LYS A CA 1
ATOM 664 C C . LYS A 1 86 ? -15.953 2.652 2.502 1.00 83.81 86 LYS A C 1
ATOM 666 O O . LYS A 1 86 ? -16.843 2.245 3.243 1.00 83.81 86 LYS A O 1
ATOM 671 N N . THR A 1 87 ? -15.969 2.437 1.189 1.00 82.44 87 THR A N 1
ATOM 672 C CA . THR A 1 87 ? -17.046 1.707 0.506 1.00 82.44 87 THR A CA 1
ATOM 673 C C . THR A 1 87 ? -17.071 0.224 0.892 1.00 82.44 87 THR A C 1
ATOM 675 O O . THR A 1 87 ? -18.147 -0.323 1.124 1.00 82.44 87 THR A O 1
ATOM 678 N N . ARG A 1 88 ? -15.901 -0.424 1.006 1.00 84.44 88 ARG A N 1
ATOM 679 C CA . ARG A 1 88 ? -15.782 -1.830 1.440 1.00 84.44 88 ARG A CA 1
ATOM 680 C C . ARG A 1 88 ? -16.171 -2.015 2.910 1.00 84.44 88 ARG A C 1
ATOM 682 O O . ARG A 1 88 ? -16.918 -2.933 3.222 1.00 84.44 88 ARG A O 1
ATOM 689 N N . LEU A 1 89 ? -15.762 -1.107 3.799 1.00 83.19 89 LEU A N 1
ATOM 690 C CA . LEU A 1 89 ? -16.117 -1.156 5.223 1.00 83.19 89 LEU A CA 1
ATOM 691 C C . LEU A 1 89 ? -17.632 -1.100 5.449 1.00 83.19 89 LEU A C 1
ATOM 693 O O . LEU A 1 89 ? -18.145 -1.882 6.242 1.00 83.19 89 LEU A O 1
ATOM 697 N N . LYS A 1 90 ? -18.368 -0.268 4.695 1.00 78.94 90 LYS A N 1
ATOM 698 C CA . LYS A 1 90 ? -19.843 -0.251 4.749 1.00 78.94 90 LYS A CA 1
ATOM 699 C C . LYS A 1 90 ? -20.458 -1.616 4.416 1.00 78.94 90 LYS A C 1
ATOM 701 O O . LYS A 1 90 ? -21.462 -1.994 5.014 1.00 78.94 90 LYS A O 1
ATOM 706 N N . ARG A 1 91 ? -19.851 -2.373 3.492 1.00 74.00 91 ARG A N 1
ATOM 707 C CA . ARG A 1 91 ? -20.281 -3.743 3.153 1.00 74.00 91 ARG A CA 1
ATOM 708 C C . ARG A 1 91 ? -19.956 -4.740 4.268 1.00 74.00 91 ARG A C 1
ATOM 710 O O . ARG A 1 91 ? -20.770 -5.596 4.568 1.00 74.00 91 ARG A O 1
ATOM 717 N N . LEU A 1 92 ? -18.801 -4.614 4.919 1.00 69.94 92 LEU A N 1
ATOM 718 C CA . LEU A 1 92 ? -18.420 -5.496 6.031 1.00 69.94 92 LEU A CA 1
ATOM 719 C C . LEU A 1 92 ? -19.258 -5.245 7.294 1.00 69.94 92 LEU A C 1
ATOM 721 O O . LEU A 1 92 ? -19.589 -6.180 8.017 1.00 69.94 92 LEU A O 1
ATOM 725 N N . GLN A 1 93 ? -19.623 -3.990 7.556 1.00 67.62 93 GLN A N 1
ATOM 726 C CA . GLN A 1 93 ? -20.456 -3.616 8.702 1.00 67.62 93 GLN A CA 1
ATOM 727 C C . GLN A 1 93 ? -21.924 -4.014 8.519 1.00 67.62 93 GLN A C 1
ATOM 729 O O . GLN A 1 93 ? -22.576 -4.361 9.496 1.00 67.62 93 GLN A O 1
ATOM 734 N N . THR A 1 94 ? -22.432 -4.030 7.284 1.00 56.09 94 THR A N 1
ATOM 735 C CA . THR A 1 94 ? -23.800 -4.500 6.996 1.00 56.09 94 THR A CA 1
ATOM 736 C C . THR A 1 94 ? -23.961 -6.011 7.172 1.00 56.09 94 THR A C 1
ATOM 738 O O . THR A 1 94 ? -25.053 -6.455 7.499 1.00 56.09 94 THR A O 1
ATOM 741 N N . VAL A 1 95 ? -22.882 -6.794 7.061 1.00 54.69 95 VAL A N 1
ATOM 742 C CA . VAL A 1 95 ? -22.882 -8.239 7.372 1.00 54.69 95 VAL A CA 1
ATOM 743 C C . VAL A 1 95 ? -22.828 -8.511 8.887 1.00 54.69 95 VAL A C 1
ATOM 745 O O . VAL A 1 95 ? -23.206 -9.586 9.332 1.00 54.69 95 VAL A O 1
ATOM 748 N N . LYS A 1 96 ? -22.399 -7.538 9.703 1.00 53.09 96 LYS A N 1
ATOM 749 C CA . LYS A 1 96 ? -22.310 -7.648 11.174 1.00 53.09 96 LYS A CA 1
ATOM 750 C C . LYS A 1 96 ? -23.539 -7.105 11.924 1.00 53.09 96 LYS A C 1
ATOM 752 O O . LYS A 1 96 ? -23.478 -6.957 13.138 1.00 53.09 96 LYS A O 1
ATOM 757 N N . GLY A 1 97 ? -24.629 -6.802 11.214 1.00 46.09 97 GLY A N 1
ATOM 758 C CA . GLY A 1 97 ? -25.883 -6.275 11.771 1.00 46.09 97 GLY A CA 1
ATOM 759 C C . GLY A 1 97 ? -26.869 -7.323 12.307 1.00 46.09 97 GLY A C 1
ATOM 760 O O . GLY A 1 97 ? -28.015 -6.970 12.565 1.00 46.09 97 GLY A O 1
ATOM 761 N N . GLU A 1 98 ? -26.452 -8.580 12.467 1.00 39.44 98 GLU A N 1
ATOM 762 C CA . GLU A 1 98 ? -27.193 -9.615 13.198 1.00 39.44 98 GLU A CA 1
ATOM 763 C C . GLU A 1 98 ? -26.364 -10.019 14.425 1.00 39.44 98 GLU A C 1
ATOM 765 O O . GLU A 1 98 ? -25.386 -10.762 14.320 1.00 39.44 98 GLU A O 1
ATOM 770 N N . GLY A 1 99 ? -26.719 -9.451 15.577 1.00 40.25 99 GLY A N 1
ATOM 771 C CA . GLY A 1 99 ? -26.079 -9.677 16.871 1.00 40.25 99 GLY A CA 1
ATOM 772 C C . GLY A 1 99 ? -26.642 -8.745 17.925 1.00 40.25 99 GLY A C 1
ATOM 773 O O . GLY A 1 99 ? -26.178 -7.586 17.962 1.00 40.25 99 GLY A O 1
#

pLDDT: mean 89.19, std 12.51, range [39.44, 98.0]